Protein AF-A0A158JT83-F1 (afdb_monomer)

Solvent-accessible surface area (backbone atoms only — not comparable t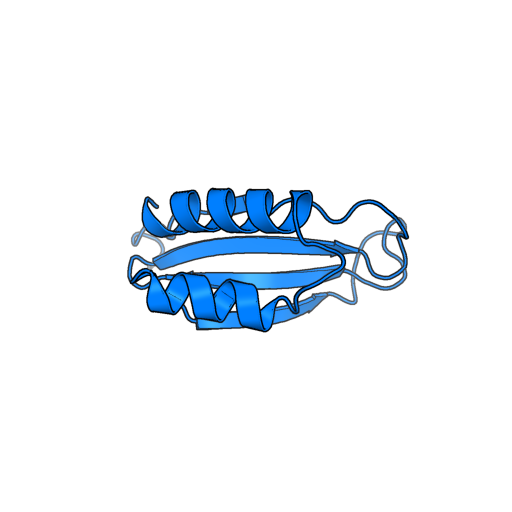o full-atom values): 5480 Å² total; per-residue (Å²): 70,69,66,19,46,54,49,18,52,52,52,42,48,44,57,73,76,37,68,90,78,60,57,71,66,57,58,52,51,52,38,40,75,72,67,51,59,62,51,82,47,78,51,72,42,70,83,53,59,87,92,27,77,67,7,35,36,39,39,36,37,39,36,88,78,53,7,25,25,36,33,51,36,53,41,87,58,90,78,72,65,50,67,50,41,54,38,67,40,78,73,87,82,79,81,127

Secondary structure (DSSP, 8-state):
-HHHHHHHHHHHHHHHH-TTT--HHHHHHHHHHTT--EEEEEEEE----GGGTT-EEEEEEEETTS-EEEEEEESS-SS-PPPPEEEPPPPTT---

Organism: NCBI:txid1777135

Mean p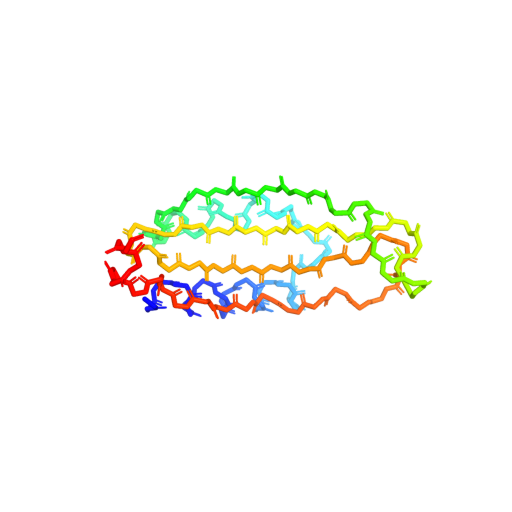redicted aligned error: 7.44 Å

Structure (mmCIF, N/CA/C/O backbone):
data_AF-A0A158JT83-F1
#
_entry.id   AF-A0A158JT83-F1
#
loop_
_atom_site.group_PDB
_atom_site.id
_atom_site.type_symbol
_atom_site.label_atom_id
_atom_site.label_alt_id
_atom_site.label_comp_id
_atom_site.label_asym_id
_atom_site.label_entity_id
_atom_site.label_seq_id
_atom_site.pdbx_PDB_ins_code
_atom_site.Cartn_x
_atom_site.Cartn_y
_atom_site.Cartn_z
_atom_site.occupancy
_atom_site.B_iso_or_equiv
_atom_site.auth_seq_id
_atom_si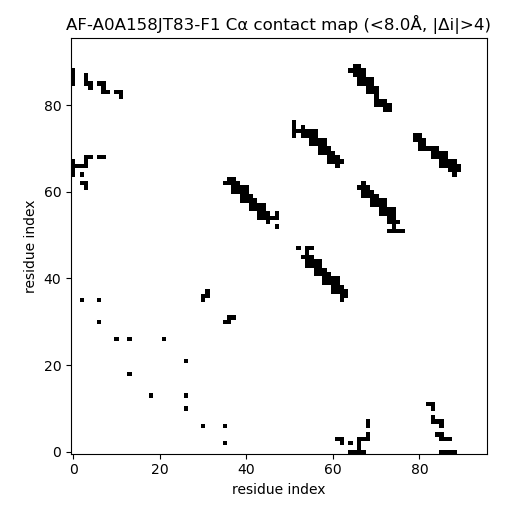te.auth_comp_id
_atom_site.auth_asym_id
_atom_site.auth_atom_id
_atom_site.pdbx_PDB_model_num
ATOM 1 N N . MET A 1 1 ? -11.276 4.409 5.759 1.00 64.50 1 MET A N 1
ATOM 2 C CA . MET A 1 1 ? -10.270 5.378 5.263 1.00 64.50 1 MET A CA 1
ATOM 3 C C . MET A 1 1 ? -9.206 5.680 6.311 1.00 64.50 1 MET A C 1
ATOM 5 O O . MET A 1 1 ? -8.043 5.753 5.940 1.00 64.50 1 MET A O 1
ATOM 9 N N . HIS A 1 2 ? -9.571 5.805 7.594 1.00 84.06 2 HIS A N 1
ATOM 10 C CA . HIS A 1 2 ? -8.622 6.098 8.674 1.00 84.06 2 HIS A CA 1
ATOM 11 C C . HIS A 1 2 ? -7.442 5.110 8.733 1.00 84.06 2 HIS A C 1
ATOM 13 O O . HIS A 1 2 ? -6.299 5.541 8.849 1.00 84.06 2 HIS A O 1
ATOM 19 N N . GLU A 1 3 ? -7.685 3.802 8.593 1.00 90.62 3 GLU A N 1
ATOM 20 C CA . GLU A 1 3 ? -6.619 2.790 8.670 1.00 90.62 3 GLU A CA 1
ATOM 21 C C . GLU A 1 3 ? -5.600 2.933 7.530 1.00 90.62 3 GLU A C 1
ATOM 23 O O . GLU A 1 3 ? -4.392 2.981 7.776 1.00 90.62 3 GLU A O 1
ATOM 28 N N . ALA A 1 4 ? -6.076 3.100 6.291 1.00 93.31 4 ALA A N 1
ATOM 29 C CA . ALA A 1 4 ? -5.212 3.303 5.132 1.00 93.31 4 ALA A CA 1
ATOM 30 C C . ALA A 1 4 ? -4.383 4.595 5.196 1.00 93.31 4 ALA A C 1
ATOM 32 O O . ALA A 1 4 ? -3.228 4.587 4.775 1.00 93.31 4 ALA A O 1
ATOM 33 N N . GLU A 1 5 ? -4.926 5.699 5.714 1.00 93.12 5 GLU A N 1
ATOM 34 C CA . GLU A 1 5 ? -4.191 6.968 5.851 1.00 93.12 5 GLU A CA 1
ATOM 35 C C . GLU A 1 5 ? -3.079 6.882 6.898 1.00 93.12 5 GLU A C 1
ATOM 37 O O . GLU A 1 5 ? -1.950 7.341 6.666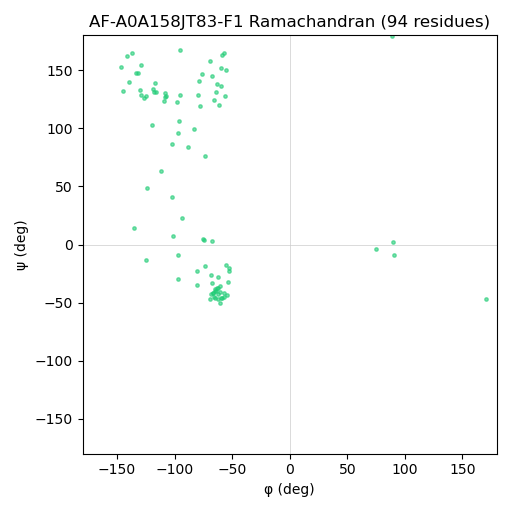 1.00 93.12 5 GLU A O 1
ATOM 42 N N . ILE A 1 6 ? -3.378 6.247 8.034 1.00 92.75 6 ILE A N 1
ATOM 43 C CA . ILE A 1 6 ? -2.392 5.967 9.079 1.00 92.75 6 ILE A CA 1
ATOM 44 C C . ILE A 1 6 ? -1.291 5.075 8.496 1.00 92.75 6 ILE A C 1
ATOM 46 O O . ILE A 1 6 ? -0.109 5.421 8.577 1.00 92.75 6 ILE A O 1
ATOM 50 N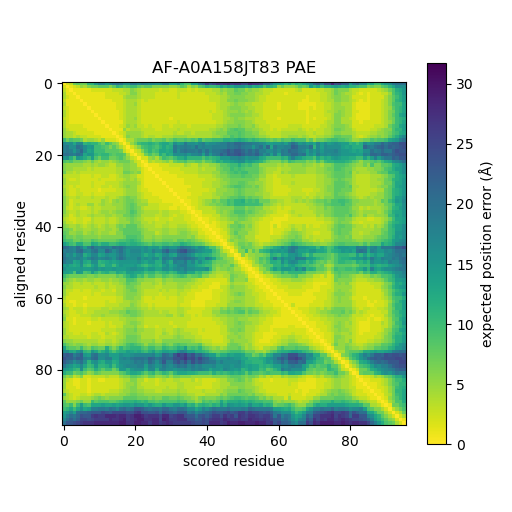 N . ALA A 1 7 ? -1.666 3.977 7.835 1.00 93.81 7 ALA A N 1
ATOM 51 C CA . ALA A 1 7 ? -0.717 3.061 7.215 1.00 93.81 7 ALA A CA 1
ATOM 52 C C . ALA A 1 7 ? 0.144 3.750 6.147 1.00 93.81 7 ALA A C 1
ATOM 54 O O . ALA A 1 7 ? 1.366 3.613 6.177 1.00 93.81 7 ALA A O 1
ATOM 55 N N . ALA A 1 8 ? -0.449 4.549 5.253 1.00 94.25 8 ALA A N 1
ATOM 56 C CA . ALA A 1 8 ? 0.281 5.308 4.235 1.00 94.25 8 ALA A CA 1
ATOM 57 C C . ALA A 1 8 ? 1.328 6.227 4.868 1.00 94.25 8 ALA A C 1
ATOM 59 O O . ALA A 1 8 ? 2.481 6.268 4.436 1.00 94.25 8 ALA A O 1
ATOM 60 N N . THR A 1 9 ? 0.946 6.940 5.926 1.00 93.25 9 THR A N 1
ATOM 61 C CA . THR 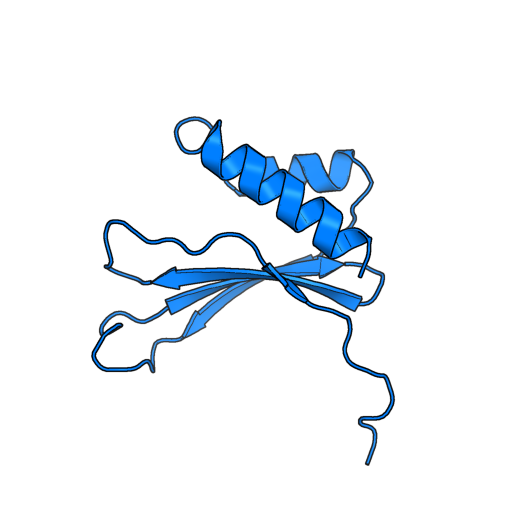A 1 9 ? 1.836 7.856 6.644 1.00 93.25 9 THR A CA 1
ATOM 62 C C . THR A 1 9 ? 3.016 7.112 7.265 1.00 93.25 9 THR A C 1
ATOM 64 O O . THR A 1 9 ? 4.169 7.532 7.107 1.00 93.25 9 THR A O 1
ATOM 67 N N . LEU A 1 10 ? 2.748 5.992 7.939 1.00 92.50 10 LEU A N 1
ATOM 68 C CA . LEU A 1 10 ? 3.773 5.169 8.578 1.00 92.50 10 LEU A CA 1
ATOM 69 C C . LEU A 1 10 ? 4.714 4.533 7.550 1.00 92.50 10 LEU A C 1
ATOM 71 O O . LEU A 1 10 ? 5.933 4.633 7.703 1.00 92.50 10 LEU A O 1
ATOM 75 N N . LEU A 1 11 ? 4.176 3.972 6.466 1.00 91.75 11 LEU A N 1
ATOM 76 C CA . LEU A 1 11 ? 4.961 3.363 5.392 1.00 91.75 11 LEU A CA 1
ATOM 77 C C . LEU A 1 11 ? 5.820 4.398 4.654 1.00 91.75 11 LEU A C 1
ATOM 79 O O . LEU A 1 11 ? 6.994 4.147 4.387 1.00 91.75 11 LEU A O 1
ATOM 83 N N . ASN A 1 12 ? 5.293 5.599 4.398 1.00 91.00 12 ASN A N 1
ATOM 84 C CA . ASN A 1 12 ? 6.061 6.699 3.805 1.00 91.00 12 ASN A CA 1
ATOM 85 C C . ASN A 1 12 ? 7.149 7.237 4.743 1.00 91.00 12 ASN A C 1
ATOM 87 O O . ASN A 1 12 ? 8.205 7.686 4.290 1.00 91.00 12 ASN A O 1
ATOM 91 N N . ARG A 1 13 ? 6.915 7.229 6.059 1.00 89.62 13 ARG A N 1
ATOM 92 C CA . ARG A 1 13 ? 7.944 7.579 7.049 1.00 89.62 13 ARG A CA 1
ATOM 93 C C . ARG A 1 13 ? 9.035 6.513 7.097 1.00 89.62 13 ARG A C 1
ATOM 95 O O . ARG A 1 13 ? 10.212 6.861 7.046 1.00 89.62 13 ARG A O 1
ATOM 102 N N . TRP A 1 14 ? 8.653 5.241 7.145 1.00 87.31 14 TRP A N 1
ATOM 103 C CA . TRP A 1 14 ? 9.580 4.114 7.101 1.00 87.31 14 TRP A CA 1
ATOM 104 C C . TRP A 1 14 ? 10.427 4.136 5.820 1.00 87.31 14 TRP A C 1
ATOM 106 O O . TRP A 1 14 ? 11.651 4.080 5.892 1.00 87.31 14 TRP A O 1
ATOM 116 N N . GLN A 1 15 ? 9.810 4.360 4.656 1.00 85.19 15 GLN A N 1
ATOM 117 C CA . GLN A 1 15 ? 10.512 4.452 3.372 1.00 85.19 15 GLN A CA 1
ATOM 118 C C . GLN A 1 15 ? 11.511 5.619 3.308 1.00 85.19 15 GLN A C 1
ATOM 120 O O . GLN A 1 15 ? 12.499 5.528 2.584 1.00 85.19 15 GLN A O 1
ATOM 125 N N . ARG A 1 16 ? 11.293 6.709 4.053 1.00 84.06 16 ARG A N 1
ATOM 126 C CA . ARG A 1 16 ? 12.254 7.823 4.141 1.00 84.06 16 ARG A CA 1
ATOM 127 C C . ARG A 1 16 ? 13.404 7.547 5.107 1.00 84.06 16 ARG A C 1
ATOM 129 O O . ARG A 1 16 ? 14.518 7.988 4.847 1.00 84.06 16 ARG A O 1
ATOM 136 N N . ASN A 1 17 ? 13.139 6.828 6.195 1.00 80.38 17 ASN A N 1
ATOM 137 C CA . ASN A 1 17 ? 14.090 6.671 7.296 1.00 80.38 17 ASN A CA 1
ATOM 138 C C . ASN A 1 17 ? 14.908 5.371 7.232 1.00 80.38 17 ASN A C 1
ATOM 140 O O . ASN A 1 17 ? 16.043 5.353 7.697 1.00 80.38 17 ASN A O 1
ATOM 144 N N . ASP A 1 18 ? 14.349 4.300 6.663 1.00 67.38 18 ASP A N 1
ATOM 145 C CA . ASP A 1 18 ? 14.854 2.930 6.842 1.00 67.38 18 ASP A CA 1
ATOM 146 C C . ASP A 1 18 ? 14.938 2.102 5.550 1.00 67.38 18 ASP A C 1
ATOM 148 O O . ASP A 1 18 ? 15.172 0.893 5.597 1.00 67.38 18 ASP A O 1
ATOM 152 N N . ARG A 1 19 ? 14.832 2.738 4.370 1.00 61.00 19 ARG A N 1
ATOM 153 C CA . ARG A 1 19 ? 14.863 2.055 3.054 1.00 61.00 19 ARG A CA 1
ATOM 154 C C . ARG A 1 19 ? 16.082 1.143 2.840 1.00 61.00 19 ARG A C 1
ATOM 156 O O . ARG A 1 19 ? 16.040 0.280 1.975 1.00 61.00 19 ARG A O 1
ATOM 163 N N . SER A 1 20 ? 17.156 1.346 3.607 1.00 56.78 20 SER A N 1
ATOM 164 C CA . SER A 1 20 ? 18.416 0.597 3.517 1.00 56.78 20 SER A CA 1
ATOM 165 C C . SER A 1 20 ? 18.544 -0.559 4.528 1.00 56.78 20 SER A C 1
ATOM 167 O O . SER A 1 20 ? 19.502 -1.322 4.451 1.00 56.78 20 SER A O 1
ATOM 169 N N . LYS A 1 21 ? 17.627 -0.696 5.502 1.00 56.56 21 LYS A N 1
ATOM 170 C CA . LYS A 1 21 ? 17.815 -1.597 6.663 1.00 56.56 21 LYS A CA 1
ATOM 171 C C . LYS A 1 21 ? 16.707 -2.624 6.893 1.00 56.56 21 LYS A C 1
ATOM 173 O O . LYS A 1 21 ? 16.923 -3.558 7.660 1.00 56.56 21 LYS A O 1
ATOM 178 N N . GLY A 1 22 ? 15.548 -2.487 6.251 1.00 63.50 22 GLY A N 1
ATOM 179 C CA . GLY A 1 22 ? 14.402 -3.369 6.484 1.00 63.50 22 GLY A CA 1
ATOM 180 C C . GLY A 1 22 ? 13.767 -3.893 5.201 1.00 63.50 22 GLY A C 1
ATOM 181 O O . GLY A 1 22 ? 13.711 -3.200 4.189 1.00 63.50 22 GLY A O 1
ATOM 182 N N . SER A 1 23 ? 13.241 -5.117 5.259 1.00 79.06 23 SER A N 1
ATOM 183 C CA . SER A 1 23 ? 12.341 -5.637 4.226 1.00 79.06 23 SER A CA 1
ATOM 184 C C . SER A 1 23 ? 10.950 -5.029 4.396 1.00 79.06 23 SER A C 1
ATOM 186 O O . SER A 1 23 ? 10.491 -4.829 5.518 1.00 79.06 23 SER A O 1
ATOM 188 N N . MET A 1 24 ? 10.242 -4.813 3.288 1.00 81.44 24 MET A N 1
ATOM 189 C CA . MET A 1 24 ? 8.845 -4.374 3.293 1.00 81.44 24 MET A CA 1
ATOM 190 C C . MET A 1 24 ? 7.943 -5.287 4.138 1.00 81.44 24 MET A C 1
ATOM 192 O O . MET A 1 24 ? 7.030 -4.817 4.807 1.00 81.44 24 MET A O 1
ATOM 196 N N . ARG A 1 25 ? 8.258 -6.587 4.202 1.00 83.06 25 ARG A N 1
ATOM 197 C CA . ARG A 1 25 ? 7.560 -7.538 5.075 1.00 83.06 25 ARG A CA 1
ATOM 198 C C . ARG A 1 25 ? 7.605 -7.119 6.547 1.00 83.06 25 ARG A C 1
ATOM 200 O O . ARG A 1 25 ? 6.578 -7.143 7.204 1.00 83.06 25 ARG A O 1
ATOM 207 N N . HIS A 1 26 ? 8.757 -6.641 7.015 1.00 84.69 26 HIS A N 1
ATOM 208 C CA . HIS A 1 26 ? 8.916 -6.148 8.382 1.00 84.69 26 HIS A CA 1
ATOM 209 C C . HIS A 1 26 ? 8.067 -4.895 8.633 1.00 84.69 26 HIS A C 1
ATOM 211 O O . HIS A 1 26 ? 7.468 -4.755 9.691 1.00 84.69 26 HIS A O 1
ATOM 217 N N . ALA A 1 27 ? 7.965 -3.996 7.648 1.00 85.50 27 ALA A N 1
ATOM 218 C CA . ALA A 1 27 ? 7.098 -2.825 7.757 1.00 85.50 27 ALA A CA 1
ATOM 219 C C . ALA A 1 27 ? 5.613 -3.217 7.866 1.00 85.50 27 ALA A C 1
ATOM 221 O O . ALA A 1 27 ? 4.891 -2.628 8.664 1.00 85.50 27 ALA A O 1
ATOM 222 N N . VAL A 1 28 ? 5.164 -4.232 7.117 1.00 87.31 28 VAL A N 1
ATOM 223 C CA . VAL A 1 28 ? 3.795 -4.772 7.229 1.00 87.31 28 VAL A CA 1
ATOM 224 C C . VAL A 1 28 ? 3.572 -5.458 8.574 1.00 87.31 28 VAL A C 1
ATOM 226 O O . VAL A 1 28 ? 2.525 -5.260 9.186 1.00 87.31 28 VAL A O 1
ATOM 229 N N . ASP A 1 29 ? 4.542 -6.234 9.055 1.00 88.31 29 ASP A N 1
ATOM 230 C CA . ASP A 1 29 ? 4.448 -6.903 10.355 1.00 88.31 29 ASP A CA 1
ATOM 231 C C . ASP A 1 29 ? 4.296 -5.870 11.490 1.00 88.31 29 ASP A C 1
ATOM 233 O O . ASP A 1 29 ? 3.409 -6.016 12.328 1.00 88.31 29 ASP A O 1
ATOM 237 N N . LEU A 1 30 ? 5.032 -4.750 11.437 1.00 88.56 30 LEU A N 1
ATOM 238 C CA . LEU A 1 30 ? 4.881 -3.634 12.383 1.00 88.56 30 LEU A CA 1
ATOM 239 C C . LEU A 1 30 ? 3.496 -2.972 12.334 1.00 88.56 30 LEU A C 1
ATOM 241 O O . LEU A 1 30 ? 2.968 -2.578 13.374 1.00 88.56 30 LEU A O 1
ATOM 245 N N . LEU A 1 31 ? 2.885 -2.841 11.150 1.00 91.00 31 LEU A N 1
ATOM 246 C CA . LEU A 1 31 ? 1.508 -2.340 11.051 1.00 91.00 31 LEU A CA 1
ATOM 247 C C . LEU A 1 31 ? 0.536 -3.286 11.768 1.00 91.00 31 LEU A C 1
ATOM 249 O O . LEU A 1 31 ? -0.327 -2.826 12.515 1.00 91.00 31 LEU A O 1
ATOM 253 N N . ARG A 1 32 ? 0.713 -4.602 11.594 1.00 89.62 32 ARG A N 1
ATOM 254 C CA . ARG A 1 32 ? -0.132 -5.623 12.233 1.00 89.62 32 ARG A CA 1
ATOM 255 C C . ARG A 1 32 ? 0.051 -5.648 13.746 1.00 89.62 32 ARG A C 1
ATOM 257 O O . ARG A 1 32 ? -0.940 -5.726 14.465 1.00 89.62 32 ARG A O 1
ATOM 264 N N . GLU A 1 33 ? 1.284 -5.530 14.231 1.00 89.12 33 GLU A N 1
ATOM 265 C CA . GLU A 1 33 ? 1.579 -5.374 15.663 1.00 89.12 33 GLU A CA 1
ATOM 266 C C . GLU A 1 33 ? 0.935 -4.105 16.243 1.00 89.12 33 GLU A C 1
ATOM 268 O O . GLU A 1 33 ? 0.445 -4.118 17.371 1.00 89.12 33 GLU A O 1
ATOM 273 N N . GLY A 1 34 ? 0.872 -3.029 15.453 1.00 87.62 34 GLY A N 1
ATOM 274 C CA . GLY A 1 34 ? 0.183 -1.781 15.792 1.00 87.62 34 GLY A CA 1
ATOM 275 C C . GLY A 1 34 ? -1.348 -1.835 15.711 1.00 87.62 34 GLY A C 1
ATOM 276 O O . GLY A 1 34 ? -1.989 -0.803 15.900 1.00 87.62 34 GLY A O 1
ATOM 277 N N . GLY A 1 35 ? -1.940 -3.000 15.425 1.00 89.88 35 GLY A N 1
ATOM 278 C CA . GLY A 1 35 ? -3.391 -3.200 15.351 1.00 89.88 35 GLY A CA 1
ATOM 279 C C . GLY A 1 35 ? -4.013 -2.966 13.972 1.00 89.88 35 GLY A C 1
ATOM 280 O O . GLY A 1 35 ? -5.223 -3.115 13.832 1.00 89.88 35 GLY A O 1
ATOM 281 N N . LEU A 1 36 ? -3.218 -2.648 12.945 1.00 90.19 36 LEU A N 1
ATOM 282 C CA . LEU A 1 36 ? -3.700 -2.471 11.573 1.00 90.19 36 LEU A CA 1
ATOM 283 C C . LEU A 1 36 ? -3.681 -3.817 10.839 1.00 90.19 36 LEU A C 1
ATOM 285 O O . LEU A 1 36 ? -2.726 -4.167 10.134 1.00 90.19 36 LEU A O 1
ATOM 289 N N . SER A 1 37 ? -4.746 -4.593 11.028 1.00 89.75 37 SER A N 1
ATOM 290 C CA . SER A 1 37 ? -4.943 -5.853 10.311 1.00 89.75 37 SER A CA 1
ATOM 291 C C . SER A 1 37 ? -5.150 -5.581 8.825 1.00 89.75 37 SER A C 1
ATOM 293 O O . SER A 1 37 ? -6.016 -4.809 8.425 1.00 89.75 37 SER A O 1
ATOM 295 N N . CYS A 1 38 ? -4.323 -6.203 7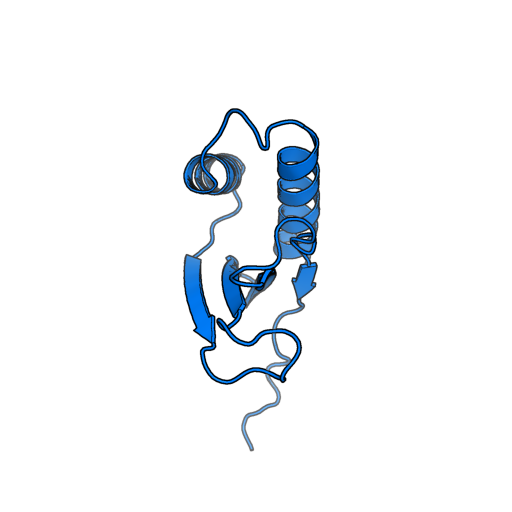.987 1.00 90.62 38 CYS A N 1
ATOM 296 C CA . CYS A 1 38 ? -4.411 -6.021 6.548 1.00 90.62 38 CYS A CA 1
ATOM 297 C C . CYS A 1 38 ? -4.033 -7.282 5.773 1.00 90.62 38 CYS A C 1
ATOM 299 O O . CYS A 1 38 ? -3.239 -8.121 6.214 1.00 90.62 38 CYS A O 1
ATOM 301 N N . LYS A 1 39 ? -4.605 -7.396 4.575 1.00 92.00 39 LYS A N 1
ATOM 302 C CA . LYS A 1 39 ? -4.217 -8.374 3.557 1.00 92.00 39 LYS A CA 1
ATOM 303 C C . LYS A 1 39 ? -3.242 -7.714 2.598 1.00 92.00 39 LYS A C 1
ATOM 305 O O . LYS A 1 39 ? -3.544 -6.648 2.068 1.00 92.00 39 LYS A O 1
ATOM 310 N N . HIS A 1 40 ? -2.102 -8.354 2.367 1.00 92.06 40 HIS A N 1
ATOM 311 C CA . HIS A 1 40 ? -1.072 -7.856 1.466 1.00 92.06 40 HIS A CA 1
ATOM 312 C C . HIS A 1 40 ? -1.187 -8.529 0.094 1.00 92.06 40 HIS A C 1
ATOM 314 O O . HIS A 1 40 ? -1.122 -9.754 -0.004 1.00 92.06 40 HIS A O 1
ATOM 320 N N . TYR A 1 41 ? -1.340 -7.718 -0.949 1.00 89.94 41 TYR A N 1
ATOM 321 C CA . TYR A 1 41 ? -1.392 -8.120 -2.347 1.00 89.94 41 TYR A CA 1
ATOM 322 C C . TYR A 1 41 ? -0.225 -7.523 -3.126 1.00 89.94 41 TYR A C 1
ATOM 324 O O . TYR A 1 41 ? 0.104 -6.345 -2.982 1.00 89.94 41 TYR A O 1
ATOM 332 N N . PHE A 1 42 ? 0.348 -8.345 -4.000 1.00 89.00 42 PHE A N 1
ATOM 333 C CA . PHE A 1 42 ? 1.389 -7.948 -4.932 1.00 89.00 42 PHE A CA 1
ATOM 334 C C . PHE A 1 42 ? 1.006 -8.411 -6.335 1.00 89.00 42 PHE A C 1
ATOM 336 O O . PHE A 1 42 ? 0.591 -9.557 -6.522 1.00 89.00 42 PHE A O 1
ATOM 343 N N . GLY A 1 43 ? 1.139 -7.522 -7.309 1.00 86.62 43 GLY A N 1
ATOM 344 C CA . GLY A 1 43 ? 0.821 -7.784 -8.704 1.00 86.62 43 GLY A CA 1
ATOM 345 C C . GLY A 1 43 ? 1.822 -7.118 -9.633 1.00 86.62 43 GLY A C 1
ATOM 346 O O . GLY A 1 43 ? 2.549 -6.206 -9.248 1.00 86.62 43 GLY A O 1
ATOM 347 N N . VAL A 1 44 ? 1.851 -7.577 -10.878 1.00 86.50 44 VAL A N 1
ATOM 348 C CA . VAL A 1 44 ? 2.657 -6.970 -11.937 1.00 86.50 44 VAL A CA 1
ATOM 349 C C . VAL A 1 44 ? 1.735 -6.677 -13.106 1.00 86.50 44 VAL A C 1
ATOM 351 O O . VAL A 1 44 ? 1.046 -7.580 -13.574 1.00 86.50 44 VAL A O 1
ATOM 354 N N . SER A 1 45 ? 1.737 -5.431 -13.570 1.00 83.12 45 SER A N 1
ATOM 355 C CA . SER A 1 45 ? 1.117 -5.043 -14.835 1.00 83.12 45 SER A CA 1
ATOM 356 C C . SER A 1 45 ? 2.199 -5.034 -15.915 1.00 83.12 45 SER A C 1
ATOM 358 O O . SER A 1 45 ? 3.054 -4.147 -15.876 1.00 83.12 45 SER A O 1
ATOM 360 N N . PRO A 1 46 ? 2.232 -6.025 -16.826 1.00 74.56 46 PRO A N 1
ATOM 361 C CA . PRO A 1 46 ? 3.213 -6.076 -17.909 1.00 74.56 46 PRO A CA 1
ATOM 362 C C . PRO A 1 46 ? 2.841 -5.169 -19.090 1.00 74.56 46 PRO A C 1
ATOM 364 O O . PRO A 1 46 ? 3.722 -4.798 -19.854 1.00 74.56 46 PRO A O 1
ATOM 367 N N . ASP A 1 47 ? 1.556 -4.833 -19.237 1.00 66.50 47 ASP A N 1
ATOM 368 C CA . ASP A 1 47 ? 1.033 -3.984 -20.307 1.00 66.50 47 ASP A CA 1
ATOM 369 C C . ASP A 1 47 ? 0.903 -2.549 -19.788 1.00 66.50 47 ASP A C 1
ATOM 371 O O . ASP A 1 47 ? -0.027 -2.201 -19.056 1.00 66.50 47 ASP A O 1
ATOM 375 N N . THR A 1 48 ? 1.923 -1.743 -20.054 1.00 65.50 48 THR A N 1
ATOM 376 C CA . THR A 1 48 ? 2.025 -0.354 -19.599 1.00 65.50 48 THR A CA 1
ATOM 377 C C . THR A 1 48 ? 2.539 0.524 -20.738 1.00 65.50 48 THR A C 1
ATOM 379 O O . THR A 1 48 ? 3.025 0.010 -21.740 1.00 65.50 48 THR A O 1
ATOM 382 N N . SER A 1 49 ? 2.412 1.851 -20.611 1.00 67.75 49 SER A N 1
ATOM 383 C CA . SER A 1 49 ? 2.860 2.798 -21.645 1.00 67.75 49 SER A CA 1
ATOM 384 C C . SER A 1 49 ? 4.349 2.641 -21.984 1.00 67.75 49 SER A C 1
ATOM 386 O O . SER A 1 49 ? 5.114 2.066 -21.208 1.00 67.75 49 SER A O 1
ATOM 388 N N . ASP A 1 50 ? 4.778 3.230 -23.106 1.00 67.06 50 ASP A N 1
ATOM 389 C CA . ASP A 1 50 ? 6.179 3.227 -23.562 1.00 67.06 50 ASP A CA 1
ATOM 390 C C . ASP A 1 50 ? 7.181 3.724 -22.498 1.00 67.06 50 ASP A C 1
ATOM 392 O O . ASP A 1 50 ? 8.358 3.374 -22.527 1.00 67.06 50 ASP A O 1
ATOM 396 N N . GLU A 1 51 ? 6.729 4.509 -21.517 1.00 66.06 51 GLU A N 1
ATOM 397 C CA . GLU A 1 51 ? 7.546 4.997 -20.396 1.00 66.06 51 GLU A CA 1
ATOM 398 C C . GLU A 1 51 ? 7.867 3.906 -19.354 1.00 66.06 51 GLU A C 1
ATOM 400 O O . GLU A 1 51 ? 8.819 4.032 -18.582 1.00 66.06 51 GLU A O 1
ATOM 405 N N . PHE A 1 52 ? 7.109 2.808 -19.349 1.00 68.94 52 PHE A N 1
ATOM 406 C CA . PHE A 1 52 ? 7.223 1.685 -18.421 1.00 68.94 52 PHE A CA 1
ATOM 407 C C . PHE A 1 52 ? 7.431 0.369 -19.176 1.00 68.94 52 PHE A C 1
ATOM 409 O O . PHE A 1 52 ? 6.772 -0.621 -18.892 1.00 68.94 52 PHE A O 1
ATOM 416 N N . MET A 1 53 ? 8.361 0.316 -20.132 1.00 67.06 53 MET A N 1
ATOM 417 C CA . MET A 1 53 ? 8.527 -0.856 -21.014 1.00 67.06 53 MET A CA 1
ATOM 418 C C . MET A 1 53 ? 8.744 -2.210 -20.311 1.00 67.06 53 MET A C 1
ATOM 420 O O . MET A 1 53 ? 8.556 -3.251 -20.930 1.00 67.06 53 MET A O 1
ATOM 424 N N . ASN A 1 54 ? 9.123 -2.228 -19.028 1.00 75.44 54 ASN A N 1
ATOM 425 C CA . ASN A 1 54 ? 9.272 -3.471 -18.260 1.00 75.44 54 ASN A CA 1
ATOM 426 C C . ASN A 1 54 ? 8.091 -3.763 -17.315 1.00 75.44 54 ASN A C 1
ATOM 428 O O . ASN A 1 54 ? 8.173 -4.696 -16.510 1.00 75.44 54 ASN A O 1
ATOM 432 N N . GLY A 1 55 ? 7.019 -2.974 -17.382 1.00 82.12 55 GLY A N 1
ATOM 433 C CA . GLY A 1 55 ? 5.848 -3.071 -16.521 1.00 82.12 55 GLY A CA 1
ATOM 434 C C . GLY A 1 55 ? 5.940 -2.258 -15.228 1.00 82.12 55 GLY A C 1
ATOM 435 O O . GLY A 1 55 ? 6.951 -1.625 -14.901 1.00 82.12 55 GLY A O 1
ATOM 436 N N . VAL A 1 56 ? 4.866 -2.325 -14.445 1.00 85.31 56 VAL A N 1
ATOM 437 C CA . VAL A 1 56 ? 4.748 -1.699 -13.121 1.00 85.31 56 VAL A CA 1
ATOM 438 C C . VAL A 1 56 ? 4.368 -2.761 -12.095 1.00 85.31 56 VAL A C 1
ATOM 440 O O . VAL A 1 56 ? 3.407 -3.509 -12.274 1.00 85.31 56 VAL A O 1
ATOM 443 N N . GLU A 1 57 ? 5.128 -2.831 -11.008 1.00 88.19 57 GLU A N 1
ATOM 444 C CA . GLU A 1 57 ? 4.769 -3.607 -9.824 1.00 88.19 57 GLU A CA 1
ATOM 445 C C . GLU A 1 57 ? 3.760 -2.813 -8.999 1.00 88.19 57 GLU A C 1
ATOM 447 O O . GLU A 1 57 ? 3.969 -1.641 -8.675 1.00 88.19 57 GLU A O 1
ATOM 452 N N . ILE A 1 58 ? 2.656 -3.465 -8.670 1.00 89.00 58 ILE A N 1
ATOM 453 C CA . ILE A 1 58 ? 1.575 -2.916 -7.868 1.00 89.00 58 ILE A CA 1
ATOM 454 C C . ILE A 1 58 ? 1.627 -3.619 -6.524 1.00 89.00 58 ILE A C 1
ATOM 456 O O . ILE A 1 58 ? 1.533 -4.844 -6.440 1.00 89.00 58 ILE A O 1
ATOM 460 N N . GLU A 1 59 ? 1.737 -2.836 -5.466 1.00 91.62 59 GLU A N 1
ATOM 461 C CA . GLU A 1 59 ? 1.693 -3.328 -4.101 1.00 91.62 59 GLU A CA 1
ATOM 462 C C . GLU A 1 59 ? 0.508 -2.694 -3.385 1.00 91.62 59 GLU A C 1
ATOM 464 O O . GLU A 1 59 ? 0.277 -1.492 -3.512 1.00 91.62 59 GLU A O 1
ATOM 469 N N . CYS A 1 60 ? -0.273 -3.500 -2.670 1.00 93.06 60 CYS A N 1
ATOM 470 C CA . CYS A 1 60 ? -1.520 -3.060 -2.057 1.00 93.06 60 CYS A CA 1
ATOM 471 C C . CYS A 1 60 ? -1.748 -3.752 -0.711 1.00 93.06 60 CYS A C 1
ATOM 473 O O . CYS A 1 60 ? -1.666 -4.976 -0.622 1.00 93.06 60 CYS A O 1
ATOM 475 N N . LEU A 1 61 ? -2.093 -2.989 0.328 1.00 94.31 61 LEU A N 1
ATOM 476 C CA . LEU A 1 61 ? -2.656 -3.526 1.567 1.00 94.31 61 LEU A CA 1
ATOM 477 C C . LEU A 1 61 ? -4.134 -3.163 1.634 1.00 94.31 61 LEU A C 1
ATOM 479 O O . LEU A 1 61 ? -4.493 -2.004 1.445 1.00 94.31 61 LEU A O 1
ATOM 483 N N . THR A 1 62 ? -4.985 -4.148 1.900 1.00 94.31 62 THR A N 1
ATOM 484 C CA . THR A 1 62 ? -6.423 -3.947 2.131 1.00 94.31 62 THR A CA 1
ATOM 485 C C . THR A 1 62 ? -6.724 -4.140 3.607 1.00 94.31 62 THR A C 1
ATOM 487 O O . THR A 1 62 ? -6.338 -5.170 4.163 1.00 94.31 62 THR A O 1
ATOM 490 N N . PHE A 1 63 ? -7.394 -3.164 4.210 1.00 92.94 63 PHE A N 1
ATOM 491 C CA . PHE A 1 63 ? -7.778 -3.152 5.621 1.00 92.94 63 PHE A CA 1
ATOM 492 C C . PHE A 1 63 ? -9.211 -3.663 5.811 1.00 92.94 63 PHE A C 1
ATOM 494 O O . PHE A 1 63 ? -9.957 -3.825 4.838 1.00 92.94 63 PHE A O 1
ATOM 501 N N . ASP A 1 64 ? -9.588 -3.939 7.058 1.00 90.56 64 ASP A N 1
ATOM 502 C CA . ASP A 1 64 ? -10.891 -4.524 7.393 1.00 90.56 64 ASP A CA 1
ATOM 503 C C . ASP A 1 64 ? -12.051 -3.550 7.127 1.00 90.56 64 ASP A C 1
ATOM 505 O O . ASP A 1 64 ? -13.154 -3.980 6.787 1.00 90.56 64 ASP A O 1
ATOM 509 N N . ASP A 1 65 ? -11.792 -2.237 7.171 1.00 87.88 65 ASP A N 1
ATOM 510 C CA . ASP A 1 65 ? -12.745 -1.191 6.772 1.00 87.88 65 ASP A CA 1
ATOM 511 C C . ASP A 1 65 ? -12.919 -1.048 5.239 1.00 87.88 65 ASP A C 1
ATOM 513 O O . ASP A 1 65 ? -13.585 -0.124 4.761 1.00 87.88 65 ASP A O 1
ATOM 517 N N . GLY A 1 66 ? -12.283 -1.927 4.456 1.00 89.50 66 GLY A N 1
ATOM 518 C CA . GLY A 1 66 ? -12.294 -1.926 2.992 1.00 89.50 66 GLY A CA 1
ATOM 519 C C . GLY A 1 66 ? -11.421 -0.842 2.354 1.00 89.50 66 GLY A C 1
ATOM 520 O O . GLY A 1 66 ? -11.298 -0.799 1.125 1.00 89.50 66 GLY A O 1
ATOM 521 N N . SER A 1 67 ? -10.804 0.036 3.152 1.00 93.50 67 SER A N 1
ATOM 522 C CA . SER A 1 67 ? -9.814 0.982 2.650 1.00 93.50 67 SER A CA 1
ATOM 523 C C . SER A 1 67 ? -8.542 0.256 2.232 1.00 93.50 67 SER A C 1
ATOM 525 O O . SER A 1 67 ? -8.267 -0.883 2.622 1.00 93.50 67 SER A O 1
ATOM 527 N N . ARG A 1 68 ? -7.773 0.903 1.361 1.00 94.00 68 ARG A N 1
ATOM 528 C CA . ARG A 1 68 ? -6.569 0.319 0.777 1.00 94.00 68 ARG A CA 1
ATOM 529 C C . ARG A 1 68 ? -5.427 1.304 0.840 1.00 94.00 68 ARG A C 1
ATOM 531 O O . ARG A 1 68 ? -5.639 2.501 0.697 1.00 94.00 68 ARG A O 1
ATOM 538 N N . VAL A 1 69 ? -4.212 0.804 0.987 1.00 95.00 69 VAL A N 1
ATOM 539 C CA . VAL A 1 69 ? -3.010 1.584 0.706 1.00 95.00 69 VAL A CA 1
ATOM 540 C C . VAL A 1 69 ? -2.283 0.934 -0.455 1.00 95.00 69 VAL A C 1
ATOM 542 O O . VAL A 1 69 ? -2.110 -0.282 -0.456 1.00 95.00 69 VAL A O 1
ATOM 545 N N . LEU A 1 70 ? -1.888 1.717 -1.453 1.00 93.19 70 LEU A N 1
ATOM 546 C CA . LEU A 1 70 ? -1.213 1.199 -2.638 1.00 93.19 70 LEU A CA 1
ATOM 547 C C . LEU A 1 70 ? 0.075 1.947 -2.951 1.00 93.19 70 LEU A C 1
ATOM 549 O O . LEU A 1 70 ? 0.237 3.121 -2.613 1.00 93.19 70 LEU A O 1
ATOM 553 N N . ARG A 1 71 ? 0.974 1.253 -3.637 1.00 90.94 71 ARG A N 1
ATOM 554 C CA . ARG A 1 71 ? 2.214 1.792 -4.175 1.00 90.94 71 ARG A CA 1
ATOM 555 C C . ARG A 1 71 ? 2.471 1.209 -5.557 1.00 90.94 71 ARG A C 1
ATOM 557 O O . ARG A 1 71 ? 2.269 0.019 -5.785 1.00 90.94 71 ARG A O 1
ATOM 564 N N . LEU A 1 72 ? 2.954 2.061 -6.454 1.00 87.69 72 LEU A N 1
ATOM 565 C CA . LEU A 1 72 ? 3.391 1.678 -7.791 1.00 87.69 72 LEU A CA 1
ATOM 566 C C . LEU A 1 72 ? 4.915 1.760 -7.867 1.00 87.69 72 LEU A C 1
ATOM 568 O O . LEU A 1 72 ? 5.510 2.793 -7.542 1.00 87.69 72 LEU A O 1
ATOM 572 N N . ASN A 1 73 ? 5.537 0.670 -8.304 1.00 84.69 73 ASN A N 1
ATOM 573 C CA . ASN A 1 73 ? 6.974 0.567 -8.503 1.00 84.69 73 ASN A CA 1
ATOM 574 C C . ASN A 1 73 ? 7.255 0.261 -9.982 1.00 84.69 73 ASN A C 1
ATOM 576 O O . ASN A 1 73 ? 7.085 -0.875 -10.427 1.00 84.69 73 ASN A O 1
ATOM 580 N N . PRO A 1 74 ? 7.673 1.265 -10.766 1.00 82.50 74 PRO A N 1
ATOM 581 C CA . PRO A 1 74 ? 8.120 1.057 -12.138 1.00 82.50 74 PRO A CA 1
ATOM 582 C C . PRO A 1 74 ? 9.263 0.041 -12.217 1.00 82.50 74 PRO A C 1
ATOM 584 O O . PRO A 1 74 ? 10.290 0.204 -11.549 1.00 82.50 74 PRO A O 1
ATOM 587 N N . ARG A 1 75 ? 9.133 -0.985 -13.061 1.00 76.25 75 ARG A N 1
ATOM 588 C CA . ARG A 1 75 ? 10.218 -1.947 -13.275 1.00 76.25 75 ARG A CA 1
ATOM 589 C C . ARG A 1 75 ? 11.252 -1.309 -14.204 1.00 76.25 75 ARG A C 1
ATOM 591 O O . ARG A 1 75 ? 10.960 -0.921 -15.330 1.00 76.25 75 ARG A O 1
ATOM 598 N N . GLY A 1 76 ? 12.480 -1.147 -13.720 1.00 64.69 76 GLY A N 1
ATOM 599 C CA . GLY A 1 76 ? 13.588 -0.583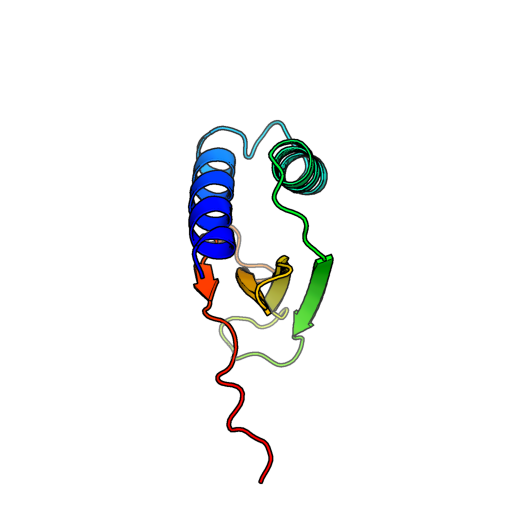 -14.501 1.00 64.69 76 GLY A CA 1
ATOM 600 C C . GLY A 1 76 ? 13.771 0.938 -14.418 1.00 64.69 76 GLY A C 1
ATOM 601 O O . GLY A 1 76 ? 14.820 1.419 -14.840 1.00 64.69 76 GLY A O 1
ATOM 602 N N . ALA A 1 77 ? 12.850 1.699 -13.810 1.00 60.81 77 ALA A N 1
ATOM 603 C CA . ALA A 1 77 ? 13.131 3.095 -13.467 1.00 60.81 77 ALA A CA 1
ATOM 604 C C . ALA A 1 77 ? 13.885 3.145 -12.130 1.00 60.81 77 ALA A C 1
ATOM 606 O O . ALA A 1 77 ? 13.309 3.034 -11.045 1.00 60.81 77 ALA A O 1
ATOM 607 N N . VAL A 1 78 ? 15.206 3.294 -12.210 1.00 51.09 78 VAL A N 1
ATOM 608 C CA . VAL A 1 78 ? 16.098 3.396 -11.050 1.00 51.09 78 VAL A CA 1
ATOM 609 C C . VAL A 1 78 ? 15.926 4.778 -10.406 1.00 51.09 78 VAL A C 1
ATOM 611 O O . VAL A 1 78 ? 16.738 5.670 -10.611 1.00 51.09 78 VAL A O 1
ATOM 614 N N . GLY A 1 79 ? 14.843 5.012 -9.661 1.00 55.66 79 GLY A N 1
ATOM 615 C CA . GLY A 1 79 ? 14.749 6.251 -8.878 1.00 55.66 79 GLY A CA 1
ATOM 616 C C . GLY A 1 79 ? 13.408 6.565 -8.233 1.00 55.66 79 GLY A C 1
ATOM 6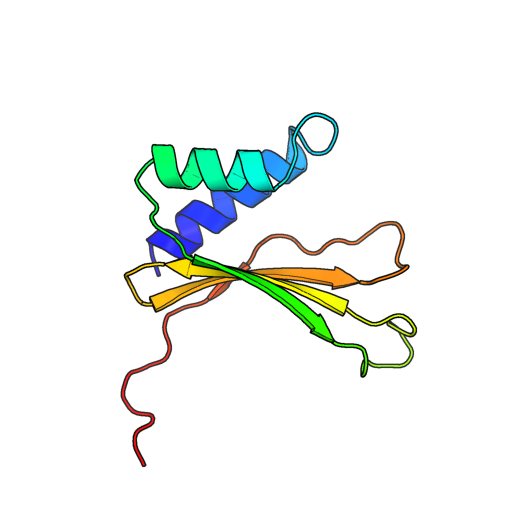17 O O . GLY A 1 79 ? 13.373 6.865 -7.041 1.00 55.66 79 GLY A O 1
ATOM 618 N N . ASN A 1 80 ? 12.300 6.451 -8.964 1.00 56.97 80 ASN A N 1
ATOM 619 C CA . ASN A 1 80 ? 11.046 7.098 -8.557 1.00 56.97 80 ASN A CA 1
ATOM 620 C C . ASN A 1 80 ? 9.964 6.094 -8.152 1.00 56.97 80 ASN A C 1
ATOM 622 O O . ASN A 1 80 ? 8.900 6.021 -8.760 1.00 56.97 80 ASN A O 1
ATOM 626 N N . SER A 1 81 ? 10.229 5.327 -7.091 1.00 62.31 81 SER A N 1
ATOM 627 C CA . SER A 1 81 ? 9.141 4.650 -6.374 1.00 62.31 81 SER A CA 1
ATOM 628 C C . SER A 1 81 ? 8.208 5.727 -5.826 1.00 62.31 81 SER A C 1
ATOM 630 O O . SER A 1 81 ? 8.648 6.599 -5.067 1.00 62.31 81 SER A O 1
ATOM 632 N N . ILE A 1 82 ? 6.946 5.690 -6.250 1.00 75.69 82 ILE A N 1
ATOM 633 C CA . ILE A 1 82 ? 5.924 6.607 -5.754 1.00 75.69 82 ILE A CA 1
ATOM 634 C C . ILE A 1 82 ? 5.681 6.264 -4.278 1.00 75.69 82 ILE A C 1
ATOM 636 O O . ILE A 1 82 ? 5.800 5.109 -3.866 1.00 75.69 82 ILE A O 1
ATOM 640 N N . GLY A 1 83 ? 5.402 7.271 -3.451 1.00 86.50 83 GLY A N 1
ATOM 641 C CA . GLY A 1 83 ? 5.005 7.032 -2.065 1.00 86.50 83 GLY A CA 1
ATOM 642 C C . GLY A 1 83 ? 3.736 6.179 -1.976 1.00 86.50 83 GLY A C 1
ATOM 643 O O . GLY A 1 83 ? 2.972 6.048 -2.931 1.00 86.50 83 GLY A O 1
ATOM 644 N N . TRP A 1 84 ? 3.502 5.617 -0.801 1.00 92.69 84 TRP A N 1
ATOM 645 C CA . TRP A 1 84 ? 2.254 4.951 -0.465 1.00 92.69 84 TRP A CA 1
ATOM 646 C C . TRP A 1 84 ? 1.098 5.945 -0.478 1.00 92.69 84 TRP A C 1
ATOM 648 O O . TRP A 1 84 ? 1.189 7.011 0.140 1.00 92.69 84 TRP A O 1
ATOM 658 N N . ALA A 1 85 ? 0.012 5.580 -1.149 1.00 93.81 85 ALA A N 1
ATOM 659 C CA . ALA A 1 85 ? -1.201 6.377 -1.251 1.00 93.81 85 ALA A CA 1
ATOM 660 C C . ALA A 1 85 ? -2.381 5.629 -0.629 1.00 93.81 85 ALA A C 1
ATOM 662 O O . ALA A 1 85 ? -2.611 4.457 -0.929 1.00 93.81 85 ALA A O 1
ATOM 663 N N . ALA A 1 86 ? -3.128 6.315 0.235 1.00 94.56 86 ALA A N 1
ATOM 664 C CA . ALA A 1 86 ? -4.370 5.802 0.793 1.00 94.56 86 ALA A CA 1
ATOM 665 C C . ALA A 1 86 ? -5.510 5.948 -0.221 1.00 94.56 86 ALA A C 1
ATOM 667 O O . ALA A 1 86 ? -5.625 6.957 -0.915 1.00 94.56 86 ALA A O 1
ATOM 668 N N . VAL A 1 87 ? -6.369 4.940 -0.278 1.00 92.69 87 VAL A N 1
ATOM 669 C CA . VAL A 1 87 ? -7.549 4.875 -1.131 1.00 92.69 87 VAL A CA 1
ATOM 670 C C . VAL A 1 87 ? -8.742 4.494 -0.274 1.00 92.69 87 VAL A C 1
ATOM 672 O O . VAL A 1 87 ? -8.716 3.513 0.474 1.00 92.69 87 VAL A O 1
ATOM 675 N N . ALA A 1 88 ? -9.797 5.295 -0.389 1.00 90.25 88 ALA A N 1
ATOM 676 C CA . ALA A 1 88 ? -11.059 5.043 0.282 1.00 90.25 88 ALA A CA 1
ATOM 677 C C . ALA A 1 88 ? -11.662 3.687 -0.150 1.00 90.25 88 ALA A C 1
ATOM 679 O O . ALA A 1 88 ? -11.403 3.215 -1.268 1.00 90.25 88 ALA A O 1
ATOM 680 N N . PRO A 1 89 ? -12.457 3.041 0.723 1.00 87.88 89 PRO A N 1
ATOM 681 C CA . PRO A 1 89 ? -13.257 1.893 0.317 1.00 87.88 89 PRO A CA 1
ATOM 682 C C . PRO A 1 89 ? -14.156 2.271 -0.864 1.00 87.88 89 PRO A C 1
ATOM 684 O O . PRO A 1 89 ? -14.545 3.432 -1.012 1.00 87.88 89 PRO A O 1
ATOM 687 N N . LEU A 1 90 ? -14.467 1.294 -1.720 1.00 83.19 90 LEU A N 1
ATOM 688 C CA . LEU A 1 90 ? -15.458 1.522 -2.770 1.00 83.19 90 LEU A CA 1
ATOM 689 C C . LEU A 1 90 ? -16.811 1.809 -2.105 1.00 83.19 90 LEU A C 1
ATOM 691 O O . LEU A 1 90 ? -17.143 1.131 -1.129 1.00 83.19 90 LEU A O 1
ATOM 695 N N . PRO A 1 91 ? -17.582 2.791 -2.601 1.00 77.25 91 PRO A N 1
ATOM 696 C CA . PRO A 1 91 ? -18.958 2.944 -2.167 1.00 77.25 91 PRO A CA 1
ATOM 697 C C . PRO A 1 91 ? -19.713 1.655 -2.498 1.00 77.25 91 PRO A C 1
ATOM 699 O O . PRO A 1 91 ? -19.544 1.085 -3.575 1.00 77.25 91 PRO A O 1
ATOM 702 N N . SER A 1 92 ? -20.529 1.194 -1.557 1.00 66.12 92 SER A N 1
ATOM 703 C CA . SER A 1 92 ? -21.326 -0.033 -1.656 1.00 66.12 92 SER A CA 1
ATOM 704 C C . SER A 1 92 ? -22.451 0.022 -2.704 1.00 66.12 92 SER A C 1
ATOM 706 O O . SER A 1 92 ? -23.182 -0.945 -2.833 1.00 66.12 92 SER A O 1
ATOM 708 N N . ASP A 1 93 ? -22.574 1.110 -3.470 1.00 60.94 93 ASP A N 1
ATOM 709 C CA . ASP A 1 93 ? -23.639 1.340 -4.460 1.00 60.94 93 ASP A CA 1
ATOM 710 C C . ASP A 1 93 ? -23.274 0.899 -5.896 1.00 60.94 93 ASP A C 1
ATOM 712 O O . ASP A 1 93 ? -23.849 1.391 -6.860 1.00 60.94 93 ASP A O 1
ATOM 716 N N . PHE A 1 94 ? -22.314 -0.016 -6.070 1.00 56.56 94 PHE A N 1
ATOM 717 C CA . PHE A 1 94 ? -21.996 -0.624 -7.377 1.00 56.56 94 PHE A CA 1
ATOM 718 C C . PHE A 1 94 ? -22.569 -2.047 -7.514 1.00 56.56 94 PHE A C 1
ATOM 720 O O . PHE A 1 94 ? -21.910 -2.938 -8.045 1.00 56.56 94 PHE A O 1
ATOM 727 N N . ASP A 1 95 ? -23.795 -2.249 -7.034 1.00 51.16 95 ASP A N 1
ATOM 728 C CA . ASP A 1 95 ? -24.665 -3.344 -7.470 1.00 51.16 95 ASP A CA 1
ATOM 729 C C . ASP A 1 95 ? -25.706 -2.749 -8.442 1.00 51.16 95 ASP A C 1
ATOM 731 O O . ASP A 1 95 ? -26.784 -2.328 -8.021 1.00 51.16 95 ASP A O 1
ATOM 735 N N . GLU A 1 96 ? -25.367 -2.665 -9.734 1.00 45.12 96 GLU A N 1
ATOM 736 C CA . GLU A 1 96 ? -26.334 -2.472 -10.836 1.00 45.12 96 GLU A CA 1
ATOM 737 C C . GLU A 1 96 ? -26.229 -3.634 -11.830 1.00 45.12 96 GLU A C 1
ATOM 739 O O . GLU A 1 96 ? -25.086 -3.970 -12.229 1.00 45.12 96 GLU A O 1
#

Sequence (96 aa):
MHEAEIAATLLNRWQRNDRSKGSMRHAVDLLREGGLSCKHYFGVSPDTSDEFMNGVEIECLTFDDGSRVLRLNPRGAVGNSIGWAAVAPLPSDFDE

Foldseek 3Di:
DVLQVVLLVQQLVCCVPPVPPDDVVVSVVVSVVVVFDWDKDWDWDCDDDPVQNRTWIKIWIATPQQKMWIWIHRDPPPDDTDGIDIGHHDPPPPPD

Nearest PDB structures (foldseek):
  3od9-assembly1_B  TM=6.032E-01  e=2.825E+00  Aeromonas hydrophila subsp. hydrophila ATCC 7966
  5ltg-assembly1_A  TM=4.982E-01  e=2.825E+00  Ogataea angusta
  6fkm-assembly1_B  TM=3.851E-01  e=8.383E-01  Drosophila melanogaster
  8acp-assembly1_C  TM=7.117E-01  e=7.028E+00  Escherichia coli K-12
  6fkn-assembly1_B  TM=3.851E-01  e=1.207E+00  Drosophila melanogaster

Radius of gyration: 14.44 Å; Cα contacts (8 Å, |Δi|>4): 154; chains: 1; bounding box: 45×16×39 Å

pLDDT: mean 81.49, std 12.86, range [45.12, 95.0]